Protein AF-A0A3D5YE76-F1 (afdb_monomer_lite)

pLDDT: mean 90.37, std 11.45, range [55.72, 97.62]

Secondary structure (DSSP, 8-state):
---------S---TT-TT-----EEE-----TTS----EEEGGGTEEE-SEEEPPTT--HHHHHHHHHHHH-

Sequence (72 aa):
MELLKEITDTKFPETELGIKIREASRAVIFDDNGQIPLLFVSKHNYHKLPGGGFEIGENKKEALIREAKEEV

Radius of gyration: 14.53 Å; chains: 1; bounding box: 32×28×40 Å

Foldseek 3Di:
DDDPDDDDDPDDDPPPPPDDDWDKEFDQDQDPVRDGDWDQPPVVGDTHGFIDTDDPPDDRVRRHVVRVVVPD

Structure (mmCIF, N/CA/C/O backbone):
data_AF-A0A3D5YE76-F1
#
_entry.id   AF-A0A3D5YE76-F1
#
loop_
_atom_site.group_PDB
_atom_site.id
_atom_site.type_symbol
_atom_site.label_atom_id
_atom_site.label_alt_id
_atom_site.label_comp_id
_atom_site.label_asym_id
_atom_site.label_entity_id
_atom_site.label_seq_id
_atom_site.pdbx_PDB_ins_code
_atom_site.Cartn_x
_atom_site.Cartn_y
_atom_site.Cartn_z
_atom_site.occupancy
_atom_site.B_iso_or_equiv
_atom_site.auth_seq_id
_atom_site.auth_comp_id
_atom_site.auth_asym_id
_atom_site.auth_atom_id
_atom_site.pdbx_PDB_model_num
ATOM 1 N N . MET A 1 1 ? 3.023 9.422 10.411 1.00 86.00 1 MET A N 1
ATOM 2 C CA . MET A 1 1 ? 3.177 8.263 9.509 1.00 86.00 1 MET A CA 1
ATOM 3 C C . MET A 1 1 ? 4.601 7.778 9.661 1.00 86.00 1 MET A C 1
ATOM 5 O O . MET A 1 1 ? 5.506 8.586 9.496 1.00 86.00 1 MET A O 1
ATOM 9 N N . GLU A 1 2 ? 4.774 6.517 10.030 1.00 93.62 2 GLU A N 1
ATOM 10 C CA . GLU A 1 2 ? 6.072 5.876 10.244 1.00 93.62 2 GLU A CA 1
ATOM 11 C C . GLU A 1 2 ? 6.265 4.788 9.183 1.00 93.62 2 GLU A C 1
ATOM 13 O O . GLU A 1 2 ? 5.317 4.075 8.846 1.00 93.62 2 GLU A O 1
ATOM 18 N N . LEU A 1 3 ? 7.472 4.676 8.625 1.00 94.50 3 LEU A N 1
ATOM 19 C CA . LEU A 1 3 ? 7.803 3.595 7.702 1.00 94.50 3 LEU A CA 1
ATOM 20 C C . LEU A 1 3 ? 8.143 2.338 8.506 1.00 94.50 3 LEU A C 1
ATOM 22 O O . LEU A 1 3 ? 9.209 2.266 9.106 1.00 94.50 3 LEU A O 1
ATOM 26 N N . LEU A 1 4 ? 7.264 1.336 8.469 1.00 96.00 4 LEU A N 1
ATOM 27 C CA . LEU A 1 4 ? 7.505 0.061 9.153 1.00 96.00 4 LEU A CA 1
ATOM 28 C C . LEU A 1 4 ? 8.489 -0.828 8.384 1.00 96.00 4 LEU A C 1
ATOM 30 O O . LEU A 1 4 ? 9.370 -1.456 8.972 1.00 96.00 4 LEU A O 1
ATOM 34 N N . LYS A 1 5 ? 8.320 -0.922 7.059 1.00 95.25 5 LYS A N 1
ATOM 35 C CA . LYS A 1 5 ? 9.136 -1.797 6.213 1.00 95.25 5 LYS A CA 1
ATOM 36 C C . LYS A 1 5 ? 9.045 -1.425 4.735 1.00 95.25 5 LYS A C 1
ATOM 38 O O . LYS A 1 5 ? 7.995 -1.002 4.260 1.00 95.25 5 LYS A O 1
ATOM 43 N N . GLU A 1 6 ? 10.131 -1.670 4.009 1.00 93.31 6 GLU A N 1
ATOM 44 C CA . GLU A 1 6 ? 10.141 -1.814 2.552 1.00 93.31 6 GLU A CA 1
ATOM 45 C C . GLU A 1 6 ? 10.401 -3.278 2.199 1.00 93.31 6 GLU A C 1
ATOM 47 O O . GLU A 1 6 ? 11.249 -3.935 2.813 1.00 93.31 6 GLU A O 1
ATOM 52 N N . ILE A 1 7 ? 9.640 -3.790 1.237 1.00 91.31 7 ILE A N 1
ATOM 53 C CA 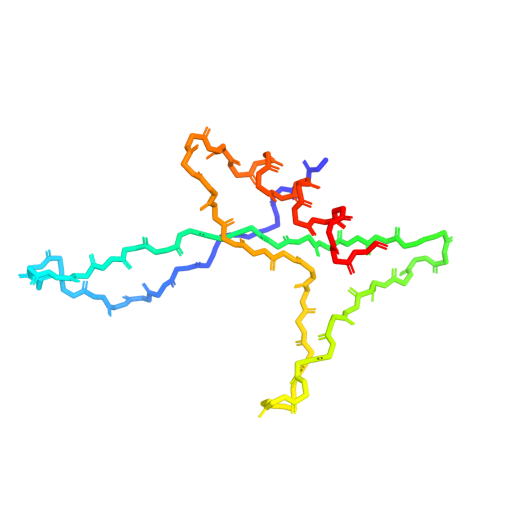. ILE A 1 7 ? 9.749 -5.161 0.747 1.00 91.31 7 ILE A CA 1
ATOM 54 C C . ILE A 1 7 ? 9.960 -5.069 -0.757 1.00 91.31 7 ILE A C 1
ATOM 56 O O . ILE A 1 7 ? 9.185 -4.415 -1.452 1.00 91.31 7 ILE A O 1
ATOM 60 N N . THR A 1 8 ? 11.009 -5.719 -1.238 1.00 87.56 8 THR A N 1
ATOM 61 C CA . THR A 1 8 ? 11.341 -5.827 -2.655 1.00 87.56 8 THR A CA 1
ATOM 62 C C . THR A 1 8 ? 11.521 -7.295 -3.007 1.00 87.56 8 THR A C 1
ATOM 64 O O . THR A 1 8 ? 11.887 -8.114 -2.156 1.00 87.56 8 THR A O 1
ATOM 67 N N . ASP A 1 9 ? 11.250 -7.646 -4.260 1.00 82.31 9 ASP A N 1
ATOM 68 C CA . ASP A 1 9 ? 11.555 -8.984 -4.745 1.00 82.31 9 ASP A CA 1
ATOM 69 C C . ASP A 1 9 ? 13.074 -9.189 -4.756 1.00 82.31 9 ASP A C 1
ATOM 71 O O . ASP A 1 9 ? 13.846 -8.342 -5.201 1.00 82.31 9 ASP A O 1
ATOM 75 N N . THR A 1 10 ? 13.515 -10.330 -4.234 1.00 69.56 10 THR A N 1
ATOM 76 C CA . THR A 1 10 ? 14.934 -10.604 -3.953 1.00 69.56 10 THR A CA 1
ATOM 77 C C . THR A 1 10 ? 15.766 -10.943 -5.189 1.00 69.56 10 THR A C 1
ATOM 79 O O . THR A 1 10 ? 16.986 -11.057 -5.078 1.00 69.56 10 THR A O 1
ATOM 82 N N . LYS A 1 11 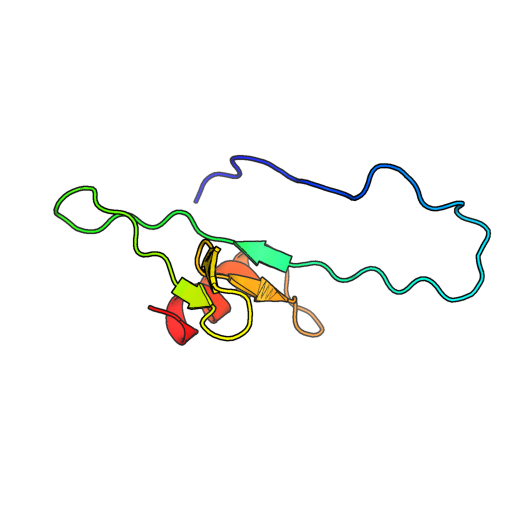? 15.141 -11.177 -6.350 1.00 62.47 11 LYS A N 1
ATOM 83 C CA . LYS A 1 11 ? 15.806 -11.769 -7.517 1.00 62.47 11 LYS A CA 1
ATOM 84 C C . LYS A 1 11 ? 15.207 -11.278 -8.830 1.00 62.47 11 LYS A C 1
ATOM 86 O O . LYS A 1 11 ? 14.293 -11.904 -9.354 1.00 62.47 11 LYS A O 1
ATOM 91 N N . PHE A 1 12 ? 15.802 -10.243 -9.405 1.00 64.12 12 PHE A N 1
ATOM 92 C CA . PHE A 1 12 ? 15.716 -10.017 -10.841 1.00 64.12 12 PHE A CA 1
ATOM 93 C C . PHE A 1 12 ? 17.118 -9.704 -11.369 1.00 64.12 12 PHE A C 1
ATOM 95 O O . PHE A 1 12 ? 17.793 -8.854 -10.785 1.00 64.12 12 PHE A O 1
ATOM 102 N N . PRO A 1 13 ? 17.609 -10.403 -12.408 1.00 60.09 13 PRO A N 1
ATOM 103 C CA . PRO A 1 13 ? 18.842 -9.998 -13.063 1.00 60.09 13 PRO A CA 1
ATOM 104 C C . PRO A 1 13 ? 18.628 -8.601 -13.655 1.00 60.09 13 PRO A C 1
ATOM 106 O O . PRO A 1 13 ? 17.719 -8.404 -14.459 1.00 60.09 13 PRO A O 1
ATOM 109 N N . GLU A 1 14 ? 19.468 -7.636 -13.266 1.00 57.28 14 GLU A N 1
ATOM 110 C CA . GLU A 1 14 ? 19.443 -6.240 -13.754 1.00 57.28 14 GLU A CA 1
ATOM 111 C C . GLU A 1 14 ? 19.466 -6.131 -15.293 1.00 57.28 14 GLU A C 1
ATOM 113 O O . GLU A 1 14 ? 19.175 -5.082 -15.860 1.00 57.28 14 GLU A O 1
ATOM 118 N N . THR A 1 15 ? 19.821 -7.221 -15.972 1.00 55.72 15 THR A N 1
ATOM 119 C CA . THR A 1 15 ? 20.085 -7.313 -17.404 1.00 55.72 15 THR A CA 1
ATOM 120 C C . THR A 1 15 ? 18.900 -7.763 -18.262 1.00 55.72 15 THR A C 1
ATOM 122 O O . THR A 1 15 ? 19.027 -7.751 -19.488 1.00 55.72 15 THR A O 1
ATOM 125 N N . GLU A 1 16 ? 17.743 -8.122 -17.692 1.00 59.50 16 GLU A N 1
ATOM 126 C CA . GLU A 1 16 ? 16.554 -8.394 -18.511 1.00 59.50 16 GLU A CA 1
ATOM 127 C C . GLU A 1 16 ? 15.876 -7.083 -18.938 1.00 59.50 16 GLU A C 1
ATOM 129 O O . GLU A 1 16 ? 15.068 -6.485 -18.223 1.00 59.50 16 GLU A O 1
ATOM 134 N N . LEU A 1 17 ? 16.232 -6.638 -20.148 1.00 61.34 17 LEU A N 1
ATOM 135 C CA . LEU A 1 17 ? 15.572 -5.574 -20.907 1.00 61.34 17 LEU A CA 1
ATOM 136 C C . LEU A 1 17 ? 14.056 -5.839 -20.973 1.00 61.34 17 LEU A C 1
ATOM 138 O O . LEU A 1 17 ? 13.582 -6.560 -21.847 1.00 61.34 17 LEU A O 1
ATOM 142 N N . GLY A 1 18 ? 13.290 -5.266 -20.039 1.00 72.38 18 GLY A N 1
ATOM 143 C CA . GLY A 1 18 ? 11.828 -5.392 -20.012 1.00 72.38 18 GLY A CA 1
ATOM 144 C C . GLY A 1 18 ? 11.174 -5.399 -18.630 1.00 72.38 18 GLY A C 1
ATOM 145 O O . GLY A 1 18 ? 9.947 -5.325 -18.554 1.00 72.38 18 GLY A O 1
ATOM 146 N N . ILE A 1 19 ? 11.939 -5.456 -17.536 1.00 75.69 19 ILE A N 1
ATOM 147 C CA . ILE A 1 19 ? 11.355 -5.439 -16.188 1.00 75.69 19 ILE A CA 1
ATOM 148 C C . ILE A 1 19 ? 10.858 -4.033 -15.843 1.00 75.69 19 ILE A C 1
ATOM 150 O O . ILE A 1 19 ? 11.624 -3.073 -15.769 1.00 75.69 19 ILE A O 1
ATOM 154 N N . LYS A 1 20 ? 9.551 -3.919 -15.591 1.00 79.56 20 LYS A N 1
ATOM 155 C CA . LYS A 1 20 ? 8.933 -2.697 -15.075 1.00 79.56 20 LYS A CA 1
ATOM 156 C C . LYS A 1 20 ? 8.774 -2.809 -13.564 1.00 79.56 20 LYS A C 1
ATOM 158 O O . LYS A 1 20 ? 7.937 -3.571 -13.083 1.00 79.56 20 LYS A O 1
ATOM 163 N N . ILE A 1 21 ? 9.545 -2.016 -12.825 1.00 83.12 21 ILE A N 1
ATOM 164 C CA . ILE A 1 21 ? 9.358 -1.864 -11.380 1.00 83.12 21 ILE A CA 1
ATOM 165 C C . ILE A 1 21 ? 8.029 -1.144 -11.145 1.00 83.12 21 ILE A C 1
ATOM 167 O O . ILE A 1 21 ? 7.755 -0.102 -11.743 1.00 83.12 21 ILE A O 1
ATOM 171 N N . ARG A 1 22 ? 7.189 -1.718 -10.282 1.00 89.56 22 ARG A N 1
ATOM 172 C CA . ARG A 1 22 ? 5.947 -1.097 -9.822 1.00 89.56 22 ARG A CA 1
ATOM 173 C C . ARG A 1 22 ? 6.055 -0.835 -8.331 1.00 89.56 22 ARG A C 1
ATOM 175 O O . ARG A 1 22 ? 5.941 -1.758 -7.529 1.00 89.56 22 ARG A O 1
ATOM 182 N N . GLU A 1 23 ? 6.223 0.428 -7.978 1.00 93.06 23 GLU A N 1
ATOM 183 C CA . GLU A 1 23 ? 6.182 0.857 -6.587 1.00 93.06 23 GLU A CA 1
ATOM 184 C C . GLU A 1 23 ? 4.742 0.894 -6.073 1.00 93.06 23 GLU A C 1
ATOM 186 O O . GLU A 1 23 ? 3.791 1.149 -6.822 1.00 93.06 23 GLU A O 1
ATOM 191 N N . ALA A 1 24 ? 4.583 0.582 -4.791 1.00 95.62 24 ALA A N 1
ATOM 192 C CA . ALA A 1 24 ? 3.304 0.603 -4.109 1.00 95.62 24 ALA A CA 1
ATOM 193 C C . ALA A 1 24 ? 3.487 0.921 -2.624 1.00 95.62 24 ALA A C 1
ATOM 195 O O . ALA A 1 24 ? 4.461 0.502 -1.997 1.00 95.62 24 ALA A O 1
ATOM 196 N N . SER A 1 25 ? 2.516 1.632 -2.066 1.00 96.62 25 SER A N 1
ATOM 197 C CA . SER A 1 25 ? 2.454 1.998 -0.654 1.00 96.62 25 SER A CA 1
ATOM 198 C C . SER A 1 25 ? 1.270 1.292 -0.011 1.00 96.62 25 SER A C 1
ATOM 200 O O . SER A 1 25 ? 0.203 1.224 -0.613 1.00 96.62 25 SER A O 1
ATOM 202 N N . ARG A 1 26 ? 1.439 0.774 1.212 1.00 96.94 26 ARG A N 1
ATOM 203 C CA . ARG A 1 26 ? 0.347 0.185 2.003 1.00 96.94 26 ARG A CA 1
ATOM 204 C C . ARG A 1 26 ? 0.307 0.760 3.409 1.00 96.94 26 ARG A C 1
ATOM 206 O O . ARG A 1 26 ? 1.359 0.956 4.016 1.00 96.94 26 ARG A O 1
ATOM 213 N N . ALA A 1 27 ? -0.895 1.023 3.911 1.00 96.69 27 ALA A N 1
ATOM 214 C CA . ALA A 1 27 ? -1.130 1.631 5.211 1.00 96.69 27 ALA A CA 1
ATOM 215 C C . ALA A 1 27 ? -1.540 0.581 6.245 1.00 96.69 27 ALA A C 1
ATOM 217 O O . ALA A 1 27 ? -2.398 -0.258 5.985 1.00 96.69 27 ALA A O 1
ATOM 218 N N . VAL A 1 28 ? -0.969 0.679 7.444 1.00 96.94 28 VAL A N 1
ATOM 219 C CA . VAL A 1 28 ? -1.565 0.113 8.657 1.00 96.94 28 VAL A CA 1
ATOM 220 C C . VAL A 1 28 ? -2.306 1.259 9.334 1.00 96.94 28 VAL A C 1
ATOM 222 O O . VAL A 1 28 ? -1.676 2.187 9.842 1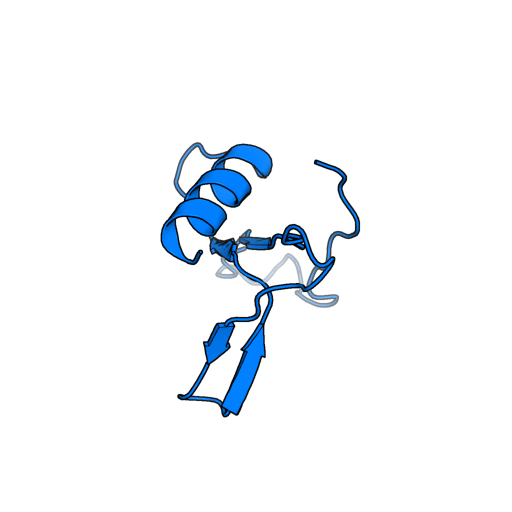.00 96.94 28 VAL A O 1
ATOM 225 N N . ILE A 1 29 ? -3.633 1.237 9.253 1.00 95.00 29 ILE A N 1
ATOM 226 C CA . ILE A 1 29 ? -4.521 2.275 9.788 1.00 95.00 29 ILE A CA 1
ATOM 227 C C . ILE A 1 29 ? -5.206 1.688 11.016 1.00 95.00 29 ILE A C 1
ATOM 229 O O . ILE A 1 29 ? -5.602 0.530 10.979 1.00 95.00 29 ILE A O 1
ATOM 233 N N . PHE A 1 30 ? -5.325 2.467 12.085 1.00 96.00 30 PHE A N 1
ATOM 234 C CA . PHE A 1 30 ? -6.045 2.067 13.289 1.00 96.00 30 PHE A CA 1
ATOM 235 C C . PHE A 1 30 ? -7.324 2.892 13.395 1.00 96.00 30 PHE A C 1
ATO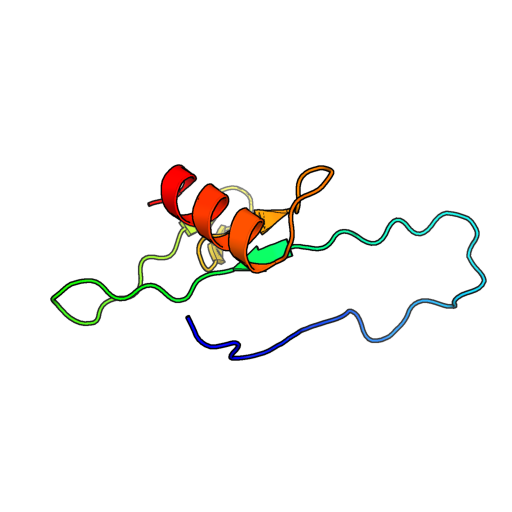M 237 O O . PHE A 1 30 ? -7.273 4.109 13.205 1.00 96.00 30 PHE A O 1
ATOM 244 N N . ASP A 1 31 ? -8.448 2.237 13.678 1.00 94.25 31 ASP A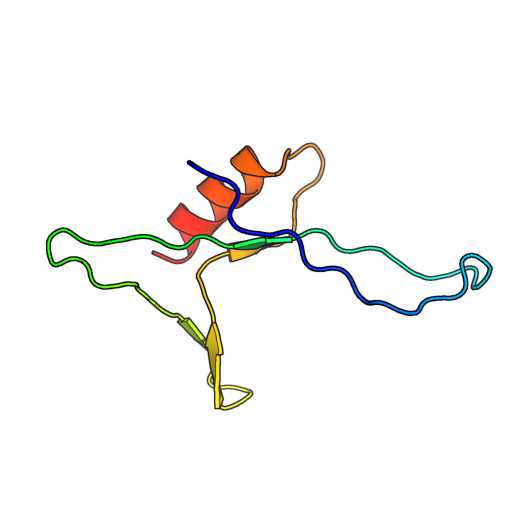 N 1
ATOM 245 C CA . ASP A 1 31 ? -9.665 2.919 14.121 1.00 94.25 31 ASP A CA 1
ATOM 246 C C . ASP A 1 31 ? -9.577 3.294 15.615 1.00 94.25 31 ASP A C 1
ATOM 248 O O . ASP A 1 31 ? -8.605 2.968 16.306 1.00 94.25 31 ASP A O 1
ATOM 252 N N . ASP A 1 32 ? -10.617 3.946 16.136 1.00 96.88 32 ASP A N 1
ATOM 253 C CA . ASP A 1 32 ? -10.690 4.350 17.548 1.00 96.88 32 ASP A CA 1
ATOM 254 C C . ASP A 1 32 ? -10.687 3.160 18.530 1.00 96.88 32 ASP A C 1
ATOM 256 O O . ASP A 1 32 ? -10.406 3.330 19.717 1.00 96.88 32 ASP A O 1
ATOM 260 N N . ASN A 1 33 ? -10.966 1.945 18.048 1.00 97.50 33 ASN A N 1
ATOM 261 C CA . ASN A 1 33 ? -10.933 0.707 18.828 1.00 97.50 33 ASN A CA 1
ATOM 262 C C . ASN A 1 33 ? -9.593 -0.041 18.696 1.00 97.50 33 ASN A C 1
ATOM 264 O O . ASN A 1 33 ? -9.440 -1.126 19.260 1.00 97.50 33 ASN A O 1
ATOM 268 N N . GLY A 1 34 ? -8.630 0.496 17.941 1.00 97.12 34 GLY A N 1
ATOM 269 C CA . GLY A 1 34 ? -7.349 -0.150 17.662 1.00 97.12 34 GLY A CA 1
ATOM 270 C C . GLY A 1 34 ? -7.424 -1.303 16.653 1.00 97.12 34 GLY A C 1
ATOM 271 O O . GLY A 1 34 ? -6.501 -2.117 16.587 1.00 97.12 34 GLY A O 1
ATOM 272 N N . GLN A 1 35 ? -8.497 -1.398 15.868 1.00 97.25 35 GLN A N 1
ATOM 273 C CA . GLN A 1 35 ? -8.656 -2.383 14.799 1.00 97.25 35 GLN A CA 1
ATOM 274 C C . GLN A 1 35 ? -8.036 -1.883 13.491 1.00 97.25 35 GLN A C 1
ATOM 276 O O . GLN A 1 35 ? -8.008 -0.683 13.220 1.00 97.25 35 GLN A O 1
ATOM 281 N N . ILE A 1 36 ? -7.560 -2.819 12.663 1.00 96.81 36 ILE A N 1
ATOM 282 C CA . ILE A 1 36 ? -6.956 -2.521 11.358 1.00 96.81 36 ILE A CA 1
ATOM 283 C C . ILE A 1 36 ? -7.910 -2.977 10.248 1.00 96.81 36 ILE A C 1
ATOM 285 O O . ILE A 1 36 ? -8.178 -4.180 10.155 1.00 96.81 36 ILE A O 1
ATOM 289 N N . PRO A 1 37 ? -8.398 -2.073 9.376 1.00 94.94 37 PRO A N 1
ATOM 290 C CA . PRO A 1 37 ? -9.195 -2.474 8.230 1.00 94.94 37 PRO A CA 1
ATOM 291 C C . PRO A 1 37 ? -8.318 -3.223 7.221 1.00 94.94 37 PRO A C 1
ATOM 293 O O . PRO A 1 37 ? -7.213 -2.795 6.877 1.00 94.94 37 PRO A O 1
ATOM 296 N N . LEU A 1 38 ? -8.827 -4.352 6.733 1.00 96.31 38 LEU A N 1
ATOM 297 C CA . LEU A 1 38 ? -8.205 -5.149 5.681 1.00 96.31 38 LEU A CA 1
ATOM 298 C C . LEU A 1 38 ? -9.173 -5.295 4.513 1.00 96.31 38 LEU A C 1
ATOM 300 O O . LEU A 1 38 ? -10.355 -5.572 4.706 1.00 96.31 38 LEU A O 1
ATOM 304 N N . LEU A 1 39 ? -8.656 -5.188 3.292 1.00 95.31 39 LEU A N 1
ATOM 305 C CA . LEU A 1 39 ? -9.442 -5.449 2.096 1.00 95.31 39 LEU A CA 1
ATOM 306 C C . LEU A 1 39 ? -9.482 -6.940 1.812 1.00 95.31 39 LEU A C 1
ATOM 308 O O . LEU A 1 39 ? -8.433 -7.581 1.706 1.00 95.31 39 LEU A O 1
ATOM 312 N N . PHE A 1 40 ? -10.685 -7.464 1.594 1.00 96.25 40 PHE A N 1
ATOM 313 C CA . PHE A 1 40 ? -10.879 -8.820 1.104 1.00 96.25 40 PHE A CA 1
ATOM 314 C C . PHE A 1 40 ? -10.801 -8.868 -0.428 1.00 96.25 40 PHE A C 1
ATOM 316 O O . PHE A 1 40 ? -11.686 -8.389 -1.138 1.00 96.25 40 PHE A O 1
ATOM 323 N N . VAL A 1 41 ? -9.740 -9.479 -0.956 1.00 95.88 41 VAL A N 1
ATOM 324 C CA . VAL A 1 41 ? -9.549 -9.700 -2.394 1.00 95.88 41 VAL A CA 1
ATOM 325 C C . VAL A 1 41 ? -10.235 -11.007 -2.787 1.00 95.88 41 VAL A C 1
ATOM 327 O O . VAL A 1 41 ? -9.611 -12.067 -2.854 1.00 95.88 41 VAL A O 1
ATOM 330 N N . SER A 1 42 ? -11.537 -10.928 -3.069 1.00 96.50 42 SER A N 1
ATOM 331 C CA . SER A 1 42 ? -12.402 -12.089 -3.338 1.00 96.50 42 SER A CA 1
ATOM 332 C C . SER A 1 42 ? -11.899 -12.993 -4.467 1.00 96.50 42 SER A C 1
ATOM 334 O O . SER A 1 42 ? -11.953 -14.214 -4.346 1.00 96.50 42 SER A O 1
ATOM 336 N N . LYS A 1 43 ? -11.327 -12.411 -5.531 1.00 97.12 43 LYS A N 1
ATOM 337 C CA . LYS A 1 43 ? -10.788 -13.147 -6.691 1.00 97.12 43 LYS A CA 1
ATOM 338 C C . LYS A 1 43 ? -9.737 -14.200 -6.315 1.00 97.12 43 LYS A C 1
ATOM 340 O O . LYS A 1 43 ? -9.606 -15.207 -7.002 1.00 97.12 43 LYS A O 1
ATOM 345 N N . HIS A 1 44 ? -8.977 -13.951 -5.255 1.00 96.12 44 HIS A N 1
ATOM 346 C CA . HIS A 1 44 ? -7.846 -14.782 -4.839 1.00 96.12 44 HIS A CA 1
ATOM 347 C C . HIS A 1 44 ? -7.952 -15.226 -3.373 1.00 96.12 44 HIS A C 1
ATOM 349 O O . HIS A 1 44 ? -7.019 -15.826 -2.848 1.00 96.12 44 HIS A O 1
ATOM 355 N N . ASN A 1 45 ? -9.088 -14.943 -2.730 1.00 96.62 45 ASN A N 1
ATOM 356 C CA . ASN A 1 45 ? -9.429 -15.335 -1.368 1.00 96.62 45 ASN A CA 1
ATOM 357 C C . ASN A 1 45 ? -8.350 -15.001 -0.318 1.00 96.62 45 ASN A C 1
ATOM 359 O O . ASN A 1 45 ? -7.959 -15.852 0.480 1.00 96.62 45 ASN A O 1
ATOM 363 N N . TYR A 1 46 ? -7.860 -13.759 -0.313 1.00 97.25 46 TYR A N 1
ATOM 364 C CA . TYR A 1 46 ? -6.918 -13.279 0.702 1.00 97.25 46 TYR A CA 1
ATOM 365 C C . TYR A 1 46 ? -7.262 -11.869 1.181 1.00 97.25 46 TYR A C 1
ATOM 367 O O . TYR A 1 46 ? -7.997 -11.133 0.523 1.00 97.25 46 TYR A O 1
ATOM 375 N N . HIS A 1 47 ? -6.703 -11.496 2.330 1.00 97.00 47 HIS A N 1
ATOM 376 C CA . HIS A 1 47 ? -6.817 -10.154 2.888 1.00 97.00 47 HIS A CA 1
ATOM 377 C C . HIS A 1 47 ? -5.507 -9.390 2.704 1.00 97.00 47 HIS A C 1
ATOM 379 O O . HIS A 1 47 ? -4.425 -9.964 2.840 1.00 97.00 47 HIS A O 1
ATOM 385 N N . LYS A 1 48 ? -5.596 -8.097 2.395 1.00 95.50 48 LYS A N 1
ATOM 386 C CA . LYS A 1 48 ? -4.436 -7.202 2.276 1.00 95.50 48 LYS A CA 1
ATOM 387 C C . LYS A 1 48 ? -4.667 -5.900 3.031 1.00 95.50 48 LYS A C 1
ATOM 389 O O . LYS A 1 48 ? -5.805 -5.474 3.210 1.00 95.50 48 LYS A O 1
ATOM 394 N N . LEU A 1 49 ? -3.569 -5.249 3.403 1.00 97.00 49 LEU A N 1
ATOM 395 C CA . LEU A 1 49 ? -3.593 -3.868 3.876 1.00 97.00 49 LEU A CA 1
ATOM 396 C C . LEU A 1 49 ? -4.055 -2.912 2.760 1.00 97.00 49 LEU A C 1
ATOM 398 O O . LEU A 1 49 ? -3.691 -3.154 1.593 1.00 97.00 49 LEU A O 1
ATOM 402 N N . PRO A 1 50 ? -4.771 -1.826 3.114 1.00 96.75 50 PRO A N 1
ATOM 403 C CA . PRO A 1 50 ? -5.117 -0.764 2.182 1.00 96.75 50 PRO A CA 1
ATOM 404 C C . PRO A 1 50 ? -3.877 -0.158 1.545 1.00 96.75 50 PRO A C 1
ATOM 406 O O . PRO A 1 50 ? -2.821 -0.066 2.177 1.00 96.75 50 PRO A O 1
ATOM 409 N N . GLY A 1 51 ? -3.980 0.196 0.272 1.00 96.44 51 GLY A N 1
ATOM 410 C CA . GLY A 1 51 ? -2.885 0.730 -0.512 1.00 96.44 51 GLY A CA 1
ATOM 411 C C . GLY A 1 51 ? -2.797 0.182 -1.932 1.00 96.44 51 GLY A C 1
ATOM 412 O O . GLY A 1 51 ? -3.241 -0.937 -2.242 1.00 96.44 51 GLY A O 1
ATOM 413 N N . GLY A 1 52 ? -2.041 0.902 -2.752 1.00 96.31 52 GLY A N 1
ATOM 414 C CA . GLY A 1 52 ? -1.858 0.601 -4.161 1.00 96.31 52 GLY A CA 1
ATOM 415 C C . GLY A 1 52 ? -0.623 1.261 -4.752 1.00 96.31 52 GLY A C 1
ATOM 416 O O . GLY A 1 52 ? 0.375 1.467 -4.063 1.00 96.31 52 GLY A O 1
ATOM 417 N N . GLY A 1 53 ? -0.643 1.411 -6.075 1.00 96.75 53 GLY A N 1
ATOM 418 C CA . GLY A 1 53 ? 0.539 1.789 -6.849 1.00 96.75 53 GLY A CA 1
ATOM 419 C C . GLY A 1 53 ? 0.768 3.290 -6.841 1.00 96.75 53 GLY A C 1
ATOM 420 O O . GLY A 1 53 ? -0.143 4.048 -6.539 1.00 96.75 53 GLY A O 1
ATOM 421 N N . PHE A 1 54 ? 1.975 3.714 -7.194 1.00 96.44 54 PHE A N 1
ATOM 422 C CA . PHE A 1 54 ? 2.251 5.141 -7.342 1.00 96.44 54 PHE A CA 1
ATOM 423 C C . PHE A 1 54 ? 1.702 5.628 -8.684 1.00 96.44 54 PHE A C 1
ATOM 425 O O . PHE A 1 54 ? 1.837 4.941 -9.705 1.00 96.44 54 PHE A O 1
ATOM 432 N N . GLU A 1 55 ? 1.122 6.820 -8.690 1.00 95.56 55 GLU A N 1
ATOM 433 C CA . GLU A 1 55 ? 0.857 7.580 -9.904 1.00 95.56 55 GLU A CA 1
ATOM 434 C C . GLU A 1 55 ? 2.075 8.418 -10.312 1.00 95.56 55 GLU A C 1
ATOM 436 O O . GLU A 1 55 ? 3.043 8.591 -9.566 1.00 95.56 55 GLU A O 1
ATOM 441 N N . ILE A 1 56 ? 2.057 8.923 -11.548 1.00 93.69 56 ILE A N 1
ATOM 442 C CA . ILE A 1 56 ? 3.164 9.713 -12.091 1.00 93.69 56 ILE A CA 1
ATOM 443 C C . ILE A 1 56 ? 3.337 10.985 -11.257 1.00 93.69 56 ILE A C 1
ATOM 445 O O . ILE A 1 56 ? 2.443 11.824 -11.200 1.00 93.69 56 ILE A O 1
ATOM 449 N N . GLY A 1 57 ? 4.524 11.144 -10.670 1.00 95.06 57 GLY A N 1
ATOM 450 C CA . GLY A 1 57 ? 4.877 12.309 -9.860 1.00 95.06 57 GLY A CA 1
ATOM 451 C C . GLY A 1 57 ? 4.552 12.173 -8.373 1.00 95.06 57 GLY A C 1
ATOM 452 O O . GLY A 1 57 ? 4.924 13.066 -7.619 1.00 95.06 57 GLY A O 1
ATOM 453 N N . GLU A 1 58 ? 3.928 11.074 -7.938 1.00 96.25 58 GLU A N 1
ATOM 454 C CA . GLU A 1 58 ? 3.692 10.830 -6.515 1.00 96.25 58 GLU A CA 1
ATOM 455 C C . GLU A 1 58 ? 4.966 10.372 -5.807 1.00 96.25 58 GLU A C 1
ATOM 457 O O . GLU A 1 58 ? 5.689 9.486 -6.269 1.00 96.25 58 GLU A O 1
ATOM 462 N N . ASN A 1 59 ? 5.200 10.916 -4.615 1.00 95.06 59 ASN A N 1
ATOM 463 C CA . ASN A 1 59 ? 6.081 10.278 -3.649 1.00 95.06 59 ASN A CA 1
ATOM 464 C C . ASN A 1 59 ? 5.328 9.222 -2.821 1.00 95.06 59 ASN A C 1
ATOM 466 O O . ASN A 1 59 ? 4.098 9.180 -2.761 1.00 95.06 59 ASN A O 1
ATOM 470 N N . LYS A 1 60 ? 6.085 8.394 -2.093 1.00 94.69 60 LYS A N 1
ATOM 471 C CA . LYS A 1 60 ? 5.547 7.309 -1.259 1.00 94.69 60 LYS A CA 1
ATOM 472 C C . LYS A 1 60 ? 4.407 7.744 -0.332 1.00 94.69 60 LYS A C 1
ATOM 474 O O . LYS A 1 60 ? 3.452 6.988 -0.152 1.00 94.69 60 LYS A O 1
ATOM 479 N N . LYS A 1 61 ? 4.528 8.921 0.292 1.00 95.50 61 LYS A N 1
ATOM 480 C CA . LYS A 1 61 ? 3.552 9.438 1.258 1.00 95.50 61 LYS A CA 1
ATOM 481 C C . LYS A 1 61 ? 2.282 9.922 0.560 1.00 95.50 61 LYS A C 1
ATOM 483 O O . LYS A 1 61 ? 1.201 9.688 1.088 1.00 95.50 61 LYS A O 1
ATOM 488 N N . GLU A 1 62 ? 2.410 10.570 -0.592 1.00 97.06 62 GLU A N 1
ATOM 489 C CA . GLU A 1 62 ? 1.272 11.018 -1.407 1.00 97.06 62 GLU A CA 1
ATOM 490 C C . GLU A 1 62 ? 0.442 9.828 -1.881 1.00 97.06 62 GLU A C 1
ATOM 492 O O . GLU A 1 62 ? -0.740 9.760 -1.543 1.00 97.06 62 GLU A O 1
ATOM 497 N N . ALA A 1 63 ? 1.088 8.838 -2.508 1.00 97.19 63 ALA A N 1
ATOM 498 C CA . ALA A 1 63 ? 0.434 7.604 -2.939 1.00 97.19 63 ALA A CA 1
ATOM 499 C C . ALA A 1 63 ? -0.258 6.889 -1.766 1.00 97.19 63 ALA A C 1
ATOM 501 O O . ALA A 1 63 ? -1.404 6.463 -1.865 1.00 97.19 63 ALA A O 1
ATOM 502 N N . LEU A 1 64 ? 0.411 6.807 -0.608 1.00 96.62 64 LEU A N 1
ATOM 503 C CA . LEU A 1 64 ? -0.149 6.191 0.597 1.00 96.62 64 LEU A CA 1
ATOM 504 C C . LEU A 1 64 ? -1.416 6.907 1.092 1.00 96.62 64 LEU A C 1
ATOM 506 O O . LEU A 1 64 ? -2.364 6.244 1.499 1.00 96.62 64 LEU A O 1
ATOM 510 N N . ILE A 1 65 ? -1.430 8.245 1.081 1.00 95.69 65 ILE A N 1
ATOM 511 C CA . ILE A 1 65 ? -2.582 9.046 1.523 1.00 95.69 65 ILE A CA 1
ATOM 512 C C . ILE A 1 65 ? -3.739 8.941 0.527 1.00 95.69 65 ILE A C 1
ATOM 514 O O . ILE A 1 65 ? -4.882 8.838 0.968 1.00 95.69 65 ILE A O 1
ATOM 518 N N . ARG A 1 66 ? -3.467 8.994 -0.784 1.00 97.62 66 ARG A N 1
ATOM 519 C CA . ARG A 1 66 ? -4.497 8.855 -1.823 1.00 97.62 66 ARG A CA 1
ATOM 520 C C . ARG A 1 66 ? -5.175 7.492 -1.723 1.00 97.62 66 ARG A C 1
ATOM 522 O O . ARG A 1 66 ? -6.378 7.437 -1.501 1.00 97.62 66 ARG A O 1
ATOM 529 N N . GLU A 1 67 ? -4.397 6.417 -1.778 1.00 97.12 67 GLU A N 1
ATOM 530 C CA . GLU A 1 67 ? -4.922 5.048 -1.747 1.00 97.12 67 GLU A CA 1
ATOM 531 C C . GLU A 1 67 ? -5.684 4.751 -0.447 1.00 97.12 67 GLU A C 1
ATOM 533 O O . GLU A 1 67 ? -6.731 4.112 -0.467 1.00 97.12 67 GLU A O 1
ATOM 538 N N . ALA A 1 68 ? -5.201 5.258 0.696 1.00 94.75 68 ALA A N 1
ATOM 539 C CA . ALA A 1 68 ? -5.910 5.112 1.966 1.00 94.75 68 ALA A CA 1
ATOM 540 C C . ALA A 1 68 ? -7.293 5.781 1.952 1.00 94.75 68 ALA A C 1
ATOM 542 O O . ALA A 1 68 ? -8.207 5.239 2.552 1.00 94.75 68 ALA A O 1
ATOM 543 N N . LYS A 1 69 ? -7.450 6.928 1.275 1.00 94.56 69 LYS A N 1
A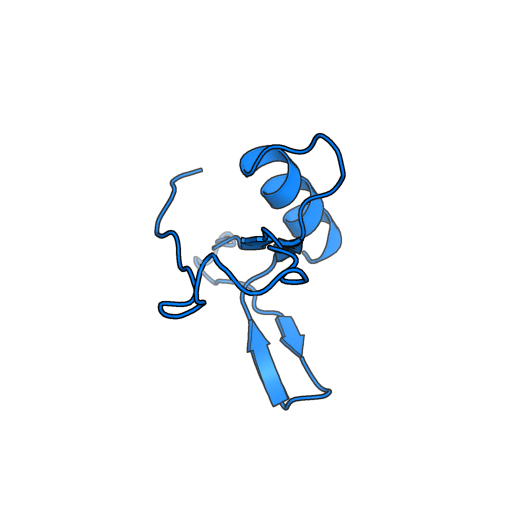TOM 544 C CA . LYS A 1 69 ? -8.744 7.621 1.130 1.00 94.56 69 LYS A CA 1
ATOM 545 C C . LYS A 1 69 ? -9.675 6.968 0.106 1.00 94.56 69 LYS A C 1
ATOM 547 O O . LYS A 1 69 ? -10.871 7.230 0.127 1.00 94.56 69 LYS A O 1
ATOM 552 N N . GLU A 1 70 ? -9.127 6.215 -0.843 1.00 95.12 70 GLU A N 1
ATOM 553 C CA . GLU A 1 70 ? -9.903 5.522 -1.876 1.00 95.12 70 GLU A CA 1
ATOM 554 C C . GLU A 1 70 ? -10.474 4.193 -1.366 1.00 95.12 70 GLU A C 1
ATOM 556 O O . GLU A 1 70 ? -11.573 3.803 -1.758 1.00 95.12 70 GLU A O 1
ATOM 561 N N . GLU A 1 71 ? -9.725 3.491 -0.511 1.00 93.38 71 GLU A N 1
ATOM 562 C CA . GLU A 1 71 ? -10.067 2.144 -0.045 1.00 93.38 71 GLU A CA 1
ATOM 563 C C . GLU A 1 71 ? -10.729 2.099 1.353 1.00 93.38 71 GLU A C 1
ATOM 565 O O . GLU A 1 71 ? -11.281 1.051 1.704 1.00 93.38 71 GLU A O 1
ATOM 570 N N . VAL A 1 72 ? -10.681 3.184 2.146 1.00 90.31 72 VAL A N 1
ATOM 571 C CA . VAL A 1 72 ? -11.204 3.271 3.533 1.00 90.31 72 VAL A CA 1
ATOM 572 C C . VAL A 1 72 ? -12.034 4.534 3.731 1.00 90.31 72 VAL A C 1
ATOM 574 O O . VAL A 1 72 ? -13.150 4.401 4.281 1.00 90.31 72 VAL A O 1
#